Protein AF-A0A2X0MSE1-F1 (afdb_monomer)

Seque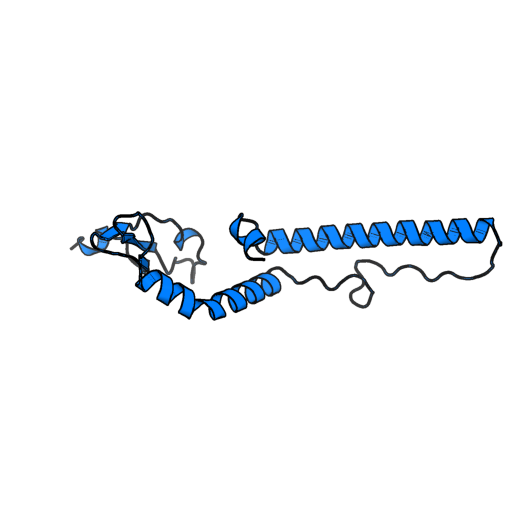nce (149 aa):
MRGIFQFGLGSKQFANLLVTAHRAAHDRLEVDYRSAILAREADLPSTSLYPALGDWEDPTGNCGHIPNSQALQEFYDSVMRKQETLLNHAESLKPCSIMTIDHSYKVPKQIAKVEGVPPFIALLMVGNEYGEVRAHVLTSTKGHSAFET

Foldseek 3Di:
DCVCVVVPCALQNVLVVVLVVLVVVLVVVQVVVVVVVVVVCVVPVDPDDDDDQDDLPDPPHPNDDGDHSVSSVVVVVVVVVVCVVVVLVVLVPDDAPDKDKDFPDPVQVPDDADVNHRQFDTWIFIAGPVRHTNDIDGHNDGPCVVPDD

Radius of gyration: 26.57 Å; Cα contacts (8 Å, |Δi|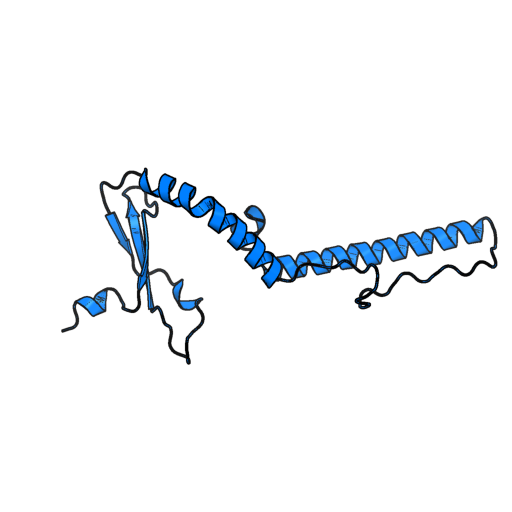>4): 138; chains: 1; bounding box: 60×36×77 Å

Solvent-accessible surface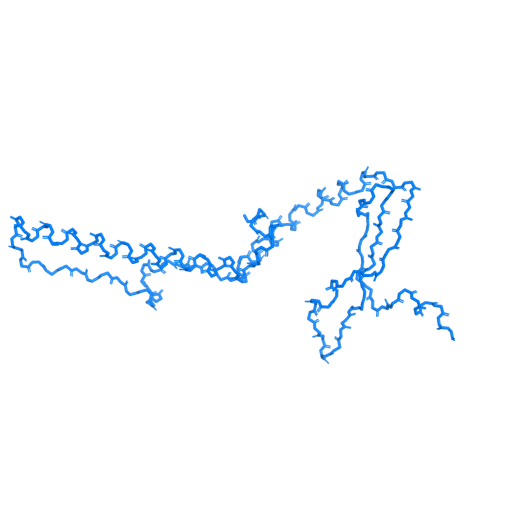 area (backbone atoms only — not comparable to full-atom values): 8944 Å² total; per-residue (Å²): 105,66,70,53,48,73,74,70,47,46,44,57,59,49,29,52,49,51,54,51,53,52,48,54,50,49,57,48,50,52,51,53,52,52,51,52,51,53,58,46,42,73,77,48,82,64,95,70,86,75,79,78,81,70,53,72,87,39,90,88,44,89,49,62,96,70,68,50,34,65,58,50,41,53,53,50,49,56,56,50,60,74,41,43,68,60,51,54,49,58,48,66,71,51,80,65,92,40,79,46,78,45,56,80,48,68,63,37,78,76,50,80,52,58,94,83,41,65,74,36,67,16,30,40,36,32,22,23,79,83,71,45,75,70,47,74,46,80,26,71,58,58,87,67,62,80,72,68,126

Structure (mmCIF, N/CA/C/O backbone):
data_AF-A0A2X0MSE1-F1
#
_entry.id   AF-A0A2X0MSE1-F1
#
loop_
_atom_site.group_PDB
_atom_site.id
_atom_site.type_symbol
_atom_site.label_atom_id
_atom_site.label_alt_id
_atom_site.label_comp_id
_atom_site.label_asym_id
_atom_site.label_entity_id
_atom_site.label_seq_id
_atom_site.pdbx_PDB_ins_code
_atom_site.Cartn_x
_atom_site.Cartn_y
_atom_site.Cartn_z
_atom_site.occupancy
_atom_site.B_iso_or_equiv
_atom_site.auth_seq_id
_atom_site.auth_comp_id
_atom_site.auth_asym_id
_atom_site.auth_atom_id
_atom_site.pdbx_PDB_model_num
ATOM 1 N N . MET A 1 1 ? -3.188 7.436 -2.521 1.00 57.50 1 MET A N 1
ATOM 2 C CA . MET A 1 1 ? -3.273 6.110 -1.865 1.00 57.50 1 MET A CA 1
ATOM 3 C C . MET A 1 1 ? -4.612 5.841 -1.197 1.00 57.50 1 MET A C 1
ATOM 5 O O . MET A 1 1 ? -5.145 4.776 -1.461 1.00 57.50 1 MET A O 1
ATOM 9 N N . ARG A 1 2 ? -5.200 6.769 -0.417 1.00 56.88 2 ARG A N 1
ATOM 10 C CA . ARG A 1 2 ? -6.515 6.538 0.217 1.00 56.88 2 ARG A CA 1
ATOM 11 C C . ARG A 1 2 ? -7.592 6.065 -0.762 1.00 56.88 2 ARG A C 1
ATOM 13 O O . ARG A 1 2 ? -8.170 5.032 -0.499 1.00 56.88 2 ARG A O 1
ATOM 20 N N . GLY A 1 3 ? -7.785 6.719 -1.912 1.00 62.84 3 GLY A N 1
ATOM 21 C CA . GLY A 1 3 ? -8.743 6.235 -2.922 1.00 62.84 3 GLY A CA 1
ATOM 22 C C . GLY A 1 3 ? -8.464 4.795 -3.378 1.00 62.84 3 GLY A C 1
ATOM 23 O O . GLY A 1 3 ? -9.363 3.973 -3.402 1.00 62.84 3 GLY A O 1
ATOM 24 N N . ILE A 1 4 ? -7.200 4.456 -3.635 1.00 64.19 4 ILE A N 1
ATOM 25 C CA . ILE A 1 4 ? -6.782 3.131 -4.122 1.00 64.19 4 ILE A CA 1
ATOM 26 C C . ILE A 1 4 ? -7.044 2.037 -3.070 1.00 64.19 4 ILE A C 1
ATOM 28 O O . ILE A 1 4 ? -7.663 1.024 -3.383 1.00 64.19 4 ILE A O 1
ATOM 32 N N . PHE A 1 5 ? -6.652 2.272 -1.814 1.00 67.69 5 PHE A N 1
ATOM 33 C CA . PHE A 1 5 ? -6.889 1.328 -0.716 1.00 67.69 5 PHE A CA 1
ATOM 34 C C . PHE A 1 5 ? -8.358 1.260 -0.290 1.00 67.69 5 PHE A C 1
ATOM 36 O O . PHE A 1 5 ? -8.853 0.191 0.056 1.00 67.69 5 PHE A O 1
ATOM 43 N N . GLN A 1 6 ? -9.078 2.380 -0.364 1.00 63.72 6 GLN A N 1
ATOM 44 C CA . GLN A 1 6 ? -10.490 2.477 0.001 1.00 63.72 6 GLN A CA 1
ATOM 45 C C . GLN A 1 6 ? -11.400 1.712 -0.973 1.00 63.72 6 GLN A C 1
ATOM 47 O O . GLN A 1 6 ? -12.436 1.209 -0.551 1.00 63.72 6 GLN A O 1
ATOM 52 N N . PHE A 1 7 ? -11.002 1.552 -2.241 1.00 67.81 7 PHE A N 1
ATOM 53 C CA . PHE A 1 7 ? -11.704 0.697 -3.211 1.00 67.81 7 PHE A CA 1
ATOM 54 C C . PHE A 1 7 ? -11.292 -0.786 -3.141 1.00 67.81 7 PHE A C 1
ATOM 56 O O . PHE A 1 7 ? -11.622 -1.563 -4.033 1.00 67.81 7 PHE A O 1
ATOM 63 N N . GLY A 1 8 ? -10.581 -1.200 -2.087 1.00 68.44 8 GLY A N 1
ATOM 64 C CA . GLY A 1 8 ? -10.242 -2.604 -1.842 1.00 68.44 8 GLY A CA 1
ATOM 65 C C . GLY A 1 8 ? -8.999 -3.108 -2.578 1.00 68.44 8 GLY A C 1
ATOM 66 O O . GLY A 1 8 ? -8.703 -4.303 -2.521 1.00 68.44 8 GLY A O 1
ATOM 67 N N . LEU A 1 9 ? -8.235 -2.233 -3.242 1.00 80.00 9 LEU A N 1
ATOM 68 C CA . LEU A 1 9 ? -6.955 -2.619 -3.831 1.00 80.00 9 LEU A CA 1
ATOM 69 C C . LEU A 1 9 ? -5.884 -2.657 -2.730 1.00 80.00 9 LEU A C 1
ATOM 71 O O . LEU A 1 9 ? -5.408 -1.612 -2.307 1.00 80.00 9 LEU A O 1
ATOM 75 N N . GLY A 1 10 ? -5.506 -3.846 -2.254 1.00 83.56 10 GLY A N 1
ATOM 76 C CA . GLY A 1 10 ? -4.487 -4.002 -1.205 1.00 83.56 10 GLY A CA 1
ATOM 77 C C . GLY A 1 10 ? -3.073 -3.561 -1.623 1.00 83.56 10 GLY A C 1
ATOM 78 O O . GLY A 1 10 ? -2.771 -3.388 -2.807 1.00 83.56 10 GLY A O 1
ATOM 79 N N . SER A 1 11 ? -2.175 -3.379 -0.644 1.00 87.06 11 SER A N 1
ATOM 80 C CA . SER A 1 11 ? -0.808 -2.848 -0.859 1.00 87.06 11 SER A CA 1
ATOM 81 C C . SER A 1 11 ? 0.020 -3.709 -1.802 1.00 87.06 11 SER A C 1
ATOM 83 O O . SER A 1 11 ? 0.772 -3.188 -2.623 1.00 87.06 11 SER A O 1
ATOM 85 N N . LYS A 1 12 ? -0.175 -5.027 -1.748 1.00 88.06 12 LYS A N 1
ATOM 86 C CA . LYS A 1 12 ? 0.449 -5.984 -2.662 1.00 88.06 12 LYS A CA 1
ATOM 87 C C . LYS A 1 12 ? -0.052 -5.828 -4.095 1.00 88.06 12 LYS A C 1
ATOM 89 O O . LYS A 1 12 ? 0.754 -5.778 -5.018 1.00 88.06 12 LYS A O 1
ATOM 94 N N . GLN A 1 13 ? -1.366 -5.732 -4.285 1.00 88.00 13 GLN A N 1
ATOM 95 C CA . GLN A 1 13 ? -1.965 -5.527 -5.602 1.00 88.00 13 GLN A CA 1
ATOM 96 C C . GLN A 1 13 ? -1.496 -4.201 -6.208 1.00 88.00 13 GLN A C 1
ATOM 98 O O . GLN A 1 13 ? -1.152 -4.153 -7.386 1.00 88.00 13 GLN A O 1
ATOM 103 N N . PHE A 1 14 ? -1.417 -3.147 -5.392 1.00 87.69 14 PHE A N 1
ATOM 104 C CA . PHE A 1 14 ? -0.925 -1.852 -5.840 1.00 87.69 14 PHE A CA 1
ATOM 105 C C . PHE A 1 14 ? 0.566 -1.882 -6.207 1.00 87.69 14 PHE A C 1
ATOM 107 O O . PHE A 1 14 ? 0.932 -1.386 -7.269 1.00 87.69 14 PHE A O 1
ATOM 114 N N . ALA A 1 15 ? 1.414 -2.524 -5.395 1.00 89.31 15 ALA A N 1
ATOM 115 C CA . ALA A 1 15 ? 2.833 -2.704 -5.713 1.00 89.31 15 ALA A CA 1
ATOM 116 C C . ALA A 1 15 ? 3.025 -3.431 -7.053 1.00 89.31 15 ALA A C 1
ATOM 118 O O . ALA A 1 15 ? 3.785 -2.979 -7.904 1.00 89.31 15 ALA A O 1
ATOM 119 N N . ASN A 1 16 ? 2.281 -4.517 -7.278 1.00 89.44 16 ASN A N 1
ATOM 120 C CA . ASN A 1 16 ? 2.338 -5.268 -8.532 1.00 89.44 16 ASN A CA 1
ATOM 121 C C . ASN A 1 16 ? 1.904 -4.423 -9.736 1.00 89.44 16 ASN A C 1
ATOM 123 O O . ASN A 1 16 ? 2.489 -4.536 -10.813 1.00 89.44 16 ASN A O 1
ATOM 127 N N . LEU A 1 17 ? 0.893 -3.566 -9.561 1.00 89.69 17 LEU A N 1
ATOM 128 C CA . LEU A 1 17 ? 0.444 -2.649 -10.606 1.00 89.69 17 LEU A CA 1
ATOM 129 C C . LEU A 1 17 ? 1.543 -1.644 -10.961 1.00 89.69 17 LEU A C 1
ATOM 131 O O . LEU A 1 17 ? 1.795 -1.428 -12.143 1.00 89.69 17 LEU A O 1
ATOM 135 N N . LEU A 1 18 ? 2.237 -1.090 -9.962 1.00 88.75 18 LEU A N 1
ATOM 136 C CA . LEU A 1 18 ? 3.381 -0.204 -10.190 1.00 88.75 18 LEU A CA 1
ATOM 137 C C . LEU A 1 18 ? 4.501 -0.926 -10.947 1.00 88.75 18 LEU A C 1
ATOM 139 O O . LEU A 1 18 ? 4.963 -0.411 -11.959 1.00 88.75 18 LEU A O 1
ATOM 143 N N . VAL A 1 19 ? 4.879 -2.137 -10.523 1.00 88.69 19 VAL A N 1
ATOM 144 C CA . VAL A 1 19 ? 5.876 -2.966 -11.231 1.00 88.69 19 VAL A CA 1
ATOM 145 C C . VAL A 1 19 ? 5.488 -3.182 -12.688 1.00 88.69 19 VAL A C 1
ATOM 147 O O . VAL A 1 19 ? 6.303 -2.979 -13.583 1.00 88.69 19 VAL A O 1
ATOM 150 N N . THR A 1 20 ? 4.229 -3.529 -12.936 1.00 89.75 20 THR A N 1
ATOM 151 C CA . THR A 1 20 ? 3.731 -3.768 -14.294 1.00 89.75 20 THR A CA 1
ATOM 152 C C . THR A 1 20 ? 3.773 -2.495 -15.142 1.00 89.75 20 THR A C 1
ATOM 154 O O . THR A 1 20 ? 4.216 -2.532 -16.286 1.00 89.75 20 THR A O 1
ATOM 157 N N . ALA A 1 21 ? 3.355 -1.357 -14.581 1.00 89.31 21 ALA A N 1
ATOM 158 C CA . ALA A 1 21 ? 3.354 -0.076 -15.282 1.00 89.31 21 ALA A CA 1
ATOM 159 C C . ALA A 1 21 ? 4.773 0.406 -15.617 1.00 89.31 21 ALA A C 1
ATOM 161 O O . ALA A 1 21 ? 5.014 0.887 -16.722 1.00 89.31 21 ALA A O 1
ATOM 162 N N . HIS A 1 22 ? 5.717 0.253 -14.689 1.00 87.81 22 HIS A N 1
ATOM 163 C CA . HIS A 1 22 ? 7.106 0.636 -14.922 1.00 87.81 22 HIS A CA 1
ATOM 164 C C . HIS A 1 22 ? 7.814 -0.286 -15.917 1.00 87.81 22 HIS A C 1
ATOM 166 O O . HIS A 1 22 ? 8.566 0.222 -16.744 1.00 87.81 22 HIS A O 1
ATOM 172 N N . ARG A 1 23 ? 7.538 -1.599 -15.897 1.00 87.56 23 ARG A N 1
ATOM 173 C CA . ARG A 1 23 ? 8.024 -2.517 -16.940 1.00 87.56 23 ARG A CA 1
ATOM 174 C C . ARG A 1 23 ? 7.526 -2.097 -18.319 1.00 87.56 23 ARG A C 1
ATOM 176 O O . ARG A 1 23 ? 8.329 -1.889 -19.212 1.00 87.56 23 ARG A O 1
ATOM 183 N N . ALA A 1 24 ? 6.226 -1.836 -18.456 1.00 90.00 24 ALA A N 1
ATOM 184 C CA . ALA A 1 24 ? 5.662 -1.373 -19.724 1.00 90.00 24 ALA A CA 1
ATOM 185 C C . ALA A 1 24 ? 6.262 -0.032 -20.199 1.00 90.00 24 ALA A C 1
ATOM 187 O O . ALA A 1 24 ? 6.399 0.201 -21.399 1.00 90.00 24 ALA A O 1
ATOM 188 N N . ALA A 1 25 ? 6.612 0.863 -19.270 1.00 88.62 25 ALA A N 1
ATOM 189 C CA . ALA A 1 25 ? 7.289 2.114 -19.598 1.00 88.62 25 ALA A CA 1
ATOM 190 C C . ALA A 1 25 ? 8.742 1.891 -20.052 1.00 88.62 25 ALA A C 1
ATOM 192 O O . ALA A 1 25 ? 9.182 2.551 -20.991 1.00 88.62 25 ALA A O 1
ATOM 193 N N . HIS A 1 26 ? 9.467 0.963 -19.417 1.00 87.56 26 HIS A N 1
ATOM 194 C CA . HIS A 1 26 ? 10.817 0.563 -19.826 1.00 87.56 26 HIS A CA 1
ATOM 195 C C . HIS A 1 26 ? 10.805 -0.073 -21.222 1.00 87.56 26 HIS A C 1
ATOM 197 O O . HIS A 1 26 ? 11.514 0.419 -22.099 1.00 87.56 26 HIS A O 1
ATOM 203 N N . ASP A 1 27 ? 9.901 -1.024 -21.475 1.00 89.12 27 ASP A N 1
ATOM 204 C CA . ASP A 1 27 ? 9.734 -1.653 -22.794 1.00 89.12 27 ASP A CA 1
ATOM 205 C C . ASP A 1 27 ? 9.465 -0.600 -23.883 1.00 89.12 27 ASP A C 1
ATOM 207 O O . ASP A 1 27 ? 9.992 -0.658 -24.996 1.00 89.12 27 ASP A O 1
ATOM 211 N N . ARG A 1 28 ? 8.648 0.412 -23.566 1.00 91.25 28 ARG A N 1
ATOM 212 C CA . ARG A 1 28 ? 8.339 1.494 -24.506 1.00 91.25 28 ARG A CA 1
ATOM 213 C C . ARG A 1 28 ? 9.542 2.388 -24.785 1.00 91.25 28 ARG A C 1
ATOM 215 O O . ARG A 1 28 ? 9.773 2.734 -25.940 1.00 91.25 28 ARG A O 1
ATOM 222 N N . LEU A 1 29 ? 10.322 2.719 -23.757 1.00 89.31 29 LEU A N 1
ATOM 223 C CA . LEU A 1 29 ? 11.575 3.457 -23.917 1.00 89.31 29 LEU A CA 1
ATOM 224 C C . LEU A 1 29 ? 12.583 2.683 -24.771 1.00 89.31 29 LEU A C 1
ATOM 226 O O . LEU A 1 29 ? 13.285 3.294 -25.571 1.00 89.31 29 LEU A O 1
ATOM 230 N N . GLU A 1 30 ? 12.643 1.357 -24.642 1.00 89.25 30 GLU A N 1
ATOM 231 C CA . GLU A 1 30 ? 13.501 0.509 -25.473 1.00 89.25 30 GLU A CA 1
ATOM 232 C C . GLU A 1 30 ? 13.092 0.554 -26.950 1.00 89.25 30 GLU A C 1
ATOM 234 O O . GLU A 1 30 ? 13.949 0.694 -27.830 1.00 89.25 30 GLU A O 1
ATOM 239 N N . VAL A 1 31 ? 11.787 0.491 -27.232 1.00 92.50 31 VAL A N 1
ATOM 240 C CA . VAL A 1 31 ? 11.253 0.640 -28.593 1.00 92.50 31 VAL A CA 1
ATOM 241 C C . VAL A 1 31 ? 11.586 2.020 -29.159 1.00 92.50 31 VAL A C 1
ATOM 243 O O . VAL A 1 31 ? 12.126 2.108 -30.264 1.00 92.50 31 VAL A O 1
ATOM 246 N N . ASP A 1 32 ? 11.323 3.083 -28.398 1.00 92.31 32 ASP A N 1
ATOM 247 C CA . ASP A 1 32 ? 11.601 4.458 -28.818 1.00 92.31 32 ASP A CA 1
ATOM 248 C C . ASP A 1 32 ? 13.106 4.649 -29.084 1.00 92.31 32 ASP A C 1
ATOM 250 O O . ASP A 1 32 ? 13.494 5.178 -30.128 1.00 92.31 32 ASP A O 1
ATOM 254 N N . TYR A 1 33 ? 13.966 4.124 -28.208 1.00 90.44 33 TYR A N 1
ATOM 255 C CA . TYR A 1 33 ? 15.422 4.170 -28.348 1.00 90.44 33 TYR A CA 1
ATOM 256 C C . TYR A 1 33 ? 15.914 3.477 -29.625 1.00 90.44 33 TYR A C 1
ATOM 258 O O . TYR A 1 33 ? 16.657 4.066 -30.413 1.00 90.44 33 TYR A O 1
ATOM 266 N N . ARG A 1 34 ? 15.463 2.242 -29.874 1.00 89.19 34 ARG A N 1
ATOM 267 C CA . ARG A 1 34 ? 15.826 1.488 -31.085 1.00 89.19 34 ARG A CA 1
ATOM 268 C C . ARG A 1 34 ? 15.314 2.164 -32.351 1.00 89.19 34 ARG A C 1
ATOM 270 O O . ARG A 1 34 ? 16.034 2.216 -33.345 1.00 89.19 34 ARG A O 1
ATOM 277 N N . SER A 1 35 ? 14.101 2.712 -32.311 1.00 91.56 35 SER A N 1
ATOM 278 C CA . SER A 1 35 ? 13.532 3.445 -33.443 1.00 91.56 35 SER A CA 1
ATOM 279 C C . SER A 1 35 ? 14.353 4.693 -33.786 1.00 91.56 35 SER A C 1
ATOM 281 O O . SER A 1 35 ? 14.605 4.955 -34.960 1.00 91.56 35 SER A O 1
ATOM 283 N N . ALA A 1 36 ? 14.854 5.407 -32.773 1.00 88.81 36 ALA A N 1
ATOM 284 C CA . ALA A 1 36 ? 15.705 6.576 -32.956 1.00 88.81 36 ALA A CA 1
ATOM 285 C C . ALA A 1 36 ? 17.078 6.214 -33.545 1.00 88.81 36 ALA A C 1
ATOM 287 O O . ALA A 1 36 ? 17.584 6.942 -34.400 1.00 88.81 36 ALA A O 1
ATOM 288 N N . ILE A 1 37 ? 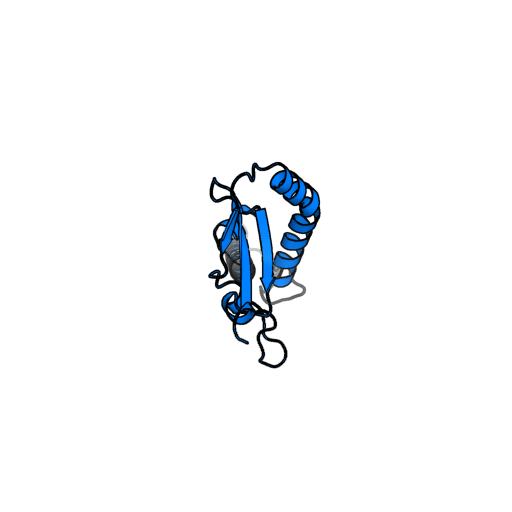17.667 5.083 -33.132 1.00 87.50 37 ILE A N 1
ATOM 289 C CA . ILE A 1 37 ? 18.906 4.563 -33.734 1.00 87.50 37 ILE A CA 1
ATOM 290 C C . ILE A 1 37 ? 18.690 4.257 -35.216 1.00 87.50 37 ILE A C 1
ATOM 292 O O . ILE A 1 37 ? 19.446 4.750 -36.050 1.00 87.50 37 ILE A O 1
ATOM 296 N N . LEU A 1 38 ? 17.636 3.503 -35.547 1.00 87.69 38 LEU A N 1
ATOM 297 C CA . LEU A 1 38 ? 17.328 3.124 -36.928 1.00 87.69 38 LEU A CA 1
ATOM 298 C C . LEU A 1 38 ? 17.079 4.346 -37.820 1.00 87.69 38 LEU A C 1
ATOM 300 O O . LEU A 1 38 ? 17.604 4.412 -38.929 1.00 87.69 38 LEU A O 1
ATOM 304 N N . ALA A 1 39 ? 16.316 5.329 -37.332 1.00 87.19 39 ALA A N 1
ATOM 305 C CA . ALA A 1 39 ? 16.071 6.572 -38.060 1.00 87.19 39 ALA A CA 1
ATOM 306 C C . ALA A 1 39 ? 17.377 7.339 -38.330 1.00 87.19 39 ALA A C 1
ATOM 308 O O . ALA A 1 39 ? 17.587 7.847 -39.426 1.00 87.19 39 ALA A O 1
ATOM 309 N N . ARG A 1 40 ? 18.288 7.376 -37.351 1.00 82.31 40 ARG A N 1
ATOM 310 C CA . ARG A 1 40 ? 19.579 8.054 -37.491 1.00 82.31 40 ARG A CA 1
ATOM 311 C C . ARG A 1 40 ? 20.534 7.330 -38.440 1.00 82.31 40 ARG A C 1
ATOM 313 O O . ARG A 1 40 ? 21.227 7.995 -39.203 1.00 82.31 40 ARG A O 1
ATOM 320 N N . GLU A 1 41 ? 20.588 6.001 -38.393 1.00 82.12 41 GLU A N 1
ATOM 321 C CA . GLU A 1 41 ? 21.420 5.203 -39.304 1.00 82.12 41 GLU A CA 1
ATOM 322 C C . GLU A 1 41 ? 20.943 5.281 -40.758 1.00 82.12 41 GLU A C 1
ATOM 324 O O . GLU A 1 41 ? 21.770 5.210 -41.666 1.00 82.12 41 GLU A O 1
ATOM 329 N N . ALA A 1 42 ? 19.638 5.473 -40.981 1.00 78.06 42 ALA A N 1
ATOM 330 C CA . ALA A 1 42 ? 19.081 5.706 -42.311 1.00 78.06 42 ALA A CA 1
ATOM 331 C C . ALA A 1 42 ? 19.566 7.031 -42.931 1.00 78.06 42 ALA A C 1
ATOM 333 O O . ALA A 1 42 ? 19.826 7.075 -44.134 1.00 78.06 42 ALA A O 1
ATOM 334 N N . ASP A 1 43 ? 19.725 8.083 -42.119 1.00 75.25 43 ASP A N 1
ATOM 335 C CA . ASP A 1 43 ? 20.162 9.410 -42.576 1.00 75.25 43 ASP A CA 1
ATOM 336 C C . ASP A 1 43 ? 21.695 9.553 -42.647 1.00 75.25 43 ASP A C 1
ATOM 338 O O . ASP A 1 43 ? 22.224 10.183 -43.564 1.00 75.25 43 ASP A O 1
ATOM 342 N N . LEU A 1 44 ? 22.432 8.979 -41.688 1.00 69.56 44 LEU A N 1
ATOM 343 C CA . LEU A 1 44 ? 23.895 8.933 -41.687 1.00 69.56 44 LEU A CA 1
ATOM 344 C C . LEU A 1 44 ? 24.380 7.573 -41.160 1.00 69.56 44 LEU A C 1
ATOM 346 O O . LEU A 1 44 ? 24.339 7.357 -39.942 1.00 69.56 44 LEU A O 1
ATOM 350 N N . PRO A 1 45 ? 24.917 6.683 -42.018 1.00 67.06 45 PRO A N 1
ATOM 351 C CA . PRO A 1 45 ? 25.509 5.436 -41.554 1.00 67.06 45 PRO A CA 1
ATOM 352 C C . PRO A 1 45 ? 26.696 5.769 -40.648 1.00 67.06 45 PRO A C 1
ATOM 354 O O . PRO A 1 45 ? 27.718 6.304 -41.078 1.00 67.06 45 PRO A O 1
ATOM 357 N N . SER A 1 46 ? 26.520 5.513 -39.356 1.00 62.59 46 SER A N 1
ATOM 358 C CA . SER A 1 46 ? 27.458 5.896 -38.309 1.00 62.59 46 SER A CA 1
ATOM 359 C C . SER A 1 46 ? 28.142 4.646 -37.767 1.00 62.59 46 SER A C 1
ATOM 361 O O . SER A 1 46 ? 27.474 3.690 -37.396 1.00 62.59 46 SER A O 1
ATOM 363 N N . THR A 1 47 ? 29.464 4.683 -37.615 1.00 64.19 47 THR A N 1
ATOM 364 C CA . THR A 1 47 ? 30.265 3.640 -36.944 1.00 64.19 47 THR A CA 1
ATOM 365 C C . THR A 1 47 ? 30.150 3.680 -35.411 1.00 64.19 47 THR A C 1
ATOM 367 O O . THR A 1 47 ? 30.921 3.026 -34.710 1.00 64.19 47 THR A O 1
ATOM 370 N N . SER A 1 48 ? 29.250 4.506 -34.871 1.00 65.00 48 SER A N 1
ATOM 371 C CA . SER A 1 48 ? 29.135 4.776 -33.437 1.00 65.00 48 SER A CA 1
ATOM 372 C C . SER A 1 48 ? 28.508 3.590 -32.705 1.00 65.00 48 SER A C 1
ATOM 374 O O . SER A 1 48 ? 27.404 3.167 -33.032 1.00 65.00 48 SER A O 1
ATOM 376 N N . LEU A 1 49 ? 29.184 3.101 -31.665 1.00 74.56 49 LEU A N 1
ATOM 377 C CA . 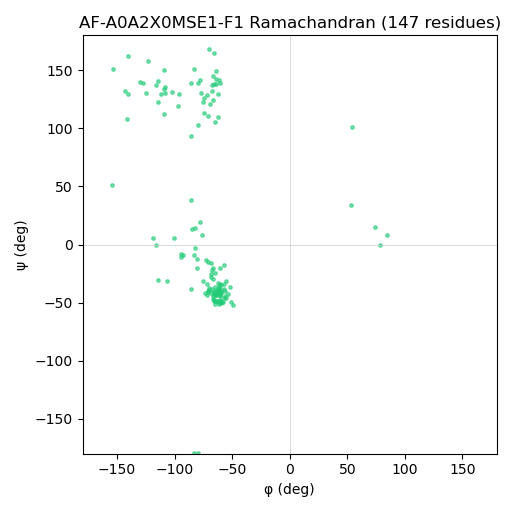LEU A 1 49 ? 28.615 2.149 -30.714 1.00 74.56 49 LEU A CA 1
ATOM 378 C C . LEU A 1 49 ? 27.579 2.866 -29.842 1.00 74.56 49 LEU A C 1
ATOM 380 O O . LEU A 1 49 ? 27.922 3.719 -29.022 1.00 74.56 49 LEU A O 1
ATOM 384 N N . TYR A 1 50 ? 26.310 2.523 -30.031 1.00 80.00 50 TYR A N 1
ATOM 385 C CA . TYR A 1 50 ? 25.230 2.957 -29.154 1.00 80.00 50 TYR A CA 1
ATOM 386 C C . TYR A 1 50 ? 25.244 2.122 -27.862 1.00 80.00 50 TYR A C 1
ATOM 388 O O . TYR A 1 50 ? 25.326 0.894 -27.944 1.00 80.00 50 TYR A O 1
ATOM 396 N N . PRO A 1 51 ? 25.198 2.743 -26.669 1.00 82.81 51 PRO A N 1
ATOM 397 C CA . PRO A 1 51 ? 25.157 1.996 -25.417 1.00 82.81 51 PRO A CA 1
ATOM 398 C C . PRO A 1 51 ? 23.848 1.208 -25.305 1.00 82.81 51 PRO A C 1
ATOM 400 O O . PRO A 1 51 ? 22.778 1.726 -25.611 1.00 82.81 51 PRO A O 1
ATOM 403 N N . ALA A 1 52 ? 23.920 -0.038 -24.840 1.00 79.50 52 ALA A N 1
ATOM 404 C CA . ALA A 1 52 ? 22.716 -0.813 -24.567 1.00 79.50 52 ALA A CA 1
ATOM 405 C C . ALA A 1 52 ? 21.874 -0.126 -23.478 1.00 79.50 52 ALA A C 1
ATOM 407 O O . ALA A 1 52 ? 22.415 0.421 -22.511 1.00 79.50 52 ALA A O 1
ATOM 408 N N . LEU A 1 53 ? 20.549 -0.163 -23.634 1.00 78.25 53 LEU A N 1
ATOM 409 C CA . LEU A 1 53 ? 19.644 0.195 -22.548 1.00 78.25 53 LEU A CA 1
ATOM 410 C C . LEU A 1 53 ? 19.837 -0.823 -21.410 1.00 78.25 53 LEU A C 1
ATOM 412 O O . LEU A 1 53 ? 19.992 -2.010 -21.681 1.00 78.25 53 LEU A O 1
ATOM 416 N N . GLY A 1 54 ? 19.870 -0.362 -20.157 1.00 77.69 54 GLY A N 1
ATOM 417 C CA . GLY A 1 54 ? 20.080 -1.242 -19.002 1.00 77.69 54 GLY A CA 1
ATOM 418 C C . GLY A 1 54 ? 18.943 -2.252 -18.813 1.00 77.69 54 GLY A C 1
ATOM 419 O O . GLY A 1 54 ? 17.774 -1.909 -19.015 1.00 77.69 54 GLY A O 1
ATOM 420 N N . ASP A 1 55 ? 19.294 -3.472 -18.401 1.00 80.06 55 ASP A N 1
ATOM 421 C CA . ASP A 1 55 ? 18.351 -4.572 -18.167 1.00 80.06 55 ASP A CA 1
ATOM 422 C C . ASP A 1 55 ? 17.441 -4.293 -16.972 1.00 80.06 55 ASP A C 1
ATOM 424 O O . ASP A 1 55 ? 17.922 -3.899 -15.913 1.00 80.06 55 ASP A O 1
ATOM 428 N N . TRP A 1 56 ? 16.141 -4.588 -17.097 1.00 77.56 56 TRP A N 1
ATOM 429 C CA . TRP A 1 56 ? 15.156 -4.396 -16.020 1.00 77.56 56 TRP A CA 1
ATOM 430 C C . TRP A 1 56 ? 15.566 -5.044 -14.684 1.00 77.56 56 TRP A C 1
ATOM 432 O O . TRP A 1 56 ? 15.291 -4.507 -13.614 1.00 77.56 56 TRP A O 1
ATOM 442 N N . GLU A 1 57 ? 16.216 -6.206 -14.748 1.00 79.50 57 GLU A N 1
ATOM 443 C CA . GLU A 1 57 ? 16.629 -6.976 -13.570 1.00 79.50 57 GLU A CA 1
ATOM 444 C C . GLU A 1 57 ? 17.955 -6.482 -12.956 1.00 79.50 57 GLU A C 1
ATOM 446 O O . GLU A 1 57 ? 18.365 -7.000 -11.918 1.00 79.50 57 GLU A O 1
ATOM 451 N N . ASP A 1 58 ? 18.626 -5.487 -13.557 1.00 80.12 58 ASP A N 1
ATOM 452 C CA . ASP A 1 58 ? 19.834 -4.874 -12.997 1.00 80.12 58 ASP A CA 1
ATOM 453 C C . ASP A 1 58 ? 19.479 -3.955 -11.808 1.00 80.12 58 ASP A C 1
ATOM 455 O O . ASP A 1 58 ? 18.883 -2.888 -12.005 1.00 80.12 58 ASP A O 1
ATOM 459 N N . PRO A 1 59 ? 19.891 -4.298 -10.570 1.00 70.38 59 PRO A N 1
ATOM 460 C CA . PRO A 1 59 ? 19.608 -3.490 -9.383 1.00 70.38 59 PRO A CA 1
ATOM 461 C C . PRO A 1 59 ? 20.338 -2.141 -9.375 1.00 70.38 59 PRO A C 1
ATOM 463 O O . PRO A 1 59 ? 19.950 -1.233 -8.642 1.00 70.38 59 PRO A O 1
ATOM 466 N N . THR A 1 60 ? 21.428 -2.023 -10.137 1.00 72.94 60 THR A N 1
ATOM 467 C CA . THR A 1 60 ? 22.251 -0.807 -10.238 1.00 72.94 60 THR A CA 1
ATOM 468 C C . THR A 1 60 ? 21.853 0.081 -11.414 1.00 72.94 60 THR A C 1
ATOM 470 O O . THR A 1 60 ? 22.291 1.230 -11.504 1.00 72.94 60 THR A O 1
ATOM 473 N N . GLY A 1 61 ? 20.999 -0.446 -12.293 1.00 65.50 61 GLY A N 1
ATOM 474 C CA . GLY A 1 61 ? 20.523 0.213 -13.493 1.00 65.50 61 GLY A CA 1
ATOM 475 C C . GLY A 1 61 ? 19.399 1.217 -13.242 1.00 65.50 61 GLY A C 1
ATOM 476 O O . GLY A 1 61 ? 18.905 1.431 -12.134 1.00 65.50 61 GLY A O 1
ATOM 477 N N . ASN A 1 62 ? 18.942 1.829 -14.332 1.00 57.12 62 ASN A N 1
ATOM 478 C CA . ASN A 1 62 ? 17.895 2.855 -14.337 1.00 57.12 62 ASN A CA 1
ATOM 479 C C . ASN A 1 62 ? 16.471 2.271 -14.187 1.00 57.12 62 ASN A C 1
ATOM 481 O O . ASN A 1 62 ? 15.476 2.909 -14.534 1.00 57.12 62 ASN A O 1
ATOM 485 N N . CYS A 1 63 ? 16.362 1.040 -13.688 1.00 59.00 63 CYS A N 1
ATOM 486 C CA . CYS A 1 63 ? 15.178 0.186 -13.773 1.00 59.00 63 CYS A CA 1
ATOM 487 C C . CYS A 1 63 ? 14.174 0.440 -12.653 1.00 59.00 63 CYS A C 1
ATOM 489 O O . CYS A 1 63 ? 13.550 -0.485 -12.154 1.00 59.00 63 CYS A O 1
ATOM 491 N N . GLY A 1 64 ? 14.020 1.718 -12.288 1.00 61.25 64 GLY A N 1
ATOM 492 C CA . GLY A 1 64 ? 12.973 2.229 -11.412 1.00 61.25 64 GLY A CA 1
ATOM 493 C C . GLY A 1 64 ? 12.911 1.505 -10.070 1.00 61.25 64 GLY A C 1
ATOM 494 O O . GLY A 1 64 ? 12.313 0.447 -9.941 1.00 61.25 64 GLY A O 1
ATOM 495 N N . HIS A 1 65 ? 13.453 2.103 -9.016 1.00 72.19 65 HIS A N 1
ATOM 496 C CA . HIS A 1 65 ? 13.229 1.576 -7.673 1.00 72.19 65 HIS A CA 1
ATOM 497 C C . HIS A 1 65 ? 11.738 1.697 -7.322 1.00 72.19 65 HIS A C 1
ATOM 499 O O . HIS A 1 65 ? 11.244 2.795 -7.058 1.00 72.19 65 HIS A O 1
ATOM 505 N N . ILE A 1 66 ? 11.011 0.577 -7.335 1.00 79.06 66 ILE A N 1
ATOM 506 C CA . ILE A 1 66 ? 9.576 0.554 -7.031 1.00 79.06 66 ILE A CA 1
ATOM 507 C C . ILE A 1 66 ? 9.382 0.178 -5.566 1.00 79.06 66 ILE A C 1
ATOM 509 O O . ILE A 1 66 ? 9.925 -0.832 -5.110 1.00 79.06 66 ILE A O 1
ATOM 513 N N . PRO A 1 67 ? 8.594 0.958 -4.806 1.00 85.75 67 PRO A N 1
ATOM 514 C CA . PRO A 1 67 ? 8.313 0.633 -3.421 1.00 85.75 67 PRO A CA 1
ATOM 515 C C . PRO A 1 67 ? 7.580 -0.706 -3.333 1.00 85.75 67 PRO A C 1
ATOM 517 O O . PRO A 1 67 ? 6.567 -0.944 -3.995 1.00 85.75 67 PRO A O 1
ATOM 520 N N . ASN A 1 68 ? 8.092 -1.584 -2.476 1.00 88.12 68 ASN A N 1
ATOM 521 C CA . ASN A 1 68 ? 7.448 -2.858 -2.201 1.00 88.12 68 ASN A CA 1
ATOM 522 C C . ASN A 1 68 ? 6.145 -2.665 -1.396 1.00 88.12 68 ASN A C 1
ATOM 524 O O . ASN A 1 68 ? 5.854 -1.593 -0.859 1.00 88.12 68 ASN A O 1
ATOM 528 N N . SER A 1 69 ? 5.353 -3.735 -1.291 1.00 89.06 69 SER A N 1
ATOM 529 C CA . SER A 1 69 ? 4.055 -3.695 -0.600 1.00 89.06 69 SER A CA 1
ATOM 530 C C . SER A 1 69 ? 4.135 -3.228 0.859 1.00 89.06 69 SER A C 1
ATOM 532 O O . SER A 1 69 ? 3.232 -2.534 1.321 1.00 89.06 69 SER A O 1
ATOM 534 N N . GLN A 1 70 ? 5.223 -3.555 1.563 1.00 90.25 70 GLN A N 1
ATOM 535 C CA . GLN A 1 70 ? 5.424 -3.176 2.958 1.00 90.25 70 GLN A CA 1
ATOM 536 C C . GLN A 1 70 ? 5.715 -1.679 3.086 1.00 90.25 70 GLN A C 1
ATOM 538 O O . GLN A 1 70 ? 5.120 -1.012 3.925 1.00 90.25 70 GLN A O 1
ATOM 543 N N . ALA A 1 71 ? 6.559 -1.130 2.210 1.00 89.69 71 ALA A N 1
ATOM 544 C CA . ALA A 1 71 ? 6.842 0.300 2.164 1.00 89.69 71 ALA A CA 1
ATOM 545 C C . ALA A 1 71 ? 5.575 1.119 1.862 1.00 89.69 71 ALA A C 1
ATOM 547 O O . ALA A 1 71 ? 5.331 2.148 2.489 1.00 89.69 71 ALA A O 1
ATOM 548 N N . LEU A 1 72 ? 4.735 0.640 0.936 1.00 89.00 72 LEU A N 1
ATOM 549 C CA . LEU A 1 72 ? 3.456 1.280 0.608 1.00 89.00 72 LEU A CA 1
ATOM 550 C C . LEU A 1 72 ? 2.462 1.230 1.773 1.00 89.00 72 LEU A C 1
ATOM 552 O O . LEU A 1 72 ? 1.757 2.211 2.016 1.00 89.00 72 LEU A O 1
ATOM 556 N N . GLN A 1 73 ? 2.410 0.106 2.490 1.00 88.00 73 GLN A N 1
ATOM 557 C CA . GLN A 1 73 ? 1.579 -0.039 3.681 1.00 88.00 73 GLN A CA 1
ATOM 558 C C . GLN A 1 73 ? 2.044 0.897 4.799 1.00 88.00 73 GLN A C 1
ATOM 560 O O . GLN A 1 73 ? 1.238 1.674 5.297 1.00 88.00 73 GLN A O 1
ATOM 565 N N . GLU A 1 74 ? 3.334 0.894 5.141 1.00 90.69 74 GLU A N 1
ATOM 566 C CA . GLU A 1 74 ? 3.865 1.750 6.209 1.00 90.69 74 GLU A CA 1
ATOM 567 C C . GLU A 1 74 ? 3.664 3.232 5.882 1.00 90.69 74 GLU A C 1
ATOM 569 O O . GLU A 1 74 ? 3.282 4.021 6.747 1.00 90.69 74 GLU A O 1
ATOM 574 N N . PHE A 1 75 ? 3.848 3.623 4.615 1.00 89.69 75 PHE A N 1
ATOM 575 C CA . PHE A 1 75 ? 3.530 4.977 4.180 1.00 89.69 75 PHE A CA 1
ATOM 576 C C . PHE A 1 75 ? 2.057 5.311 4.439 1.00 89.69 75 PHE A C 1
ATOM 578 O O . PHE A 1 75 ? 1.764 6.355 5.026 1.00 89.69 75 PHE A O 1
ATOM 585 N N . TYR A 1 76 ? 1.131 4.440 4.029 1.00 87.00 76 TYR A N 1
ATOM 586 C CA . TYR A 1 76 ? -0.298 4.655 4.246 1.00 87.00 76 TYR A CA 1
ATOM 587 C C . TYR A 1 76 ? -0.641 4.756 5.735 1.00 87.00 76 TYR A C 1
ATOM 589 O O . TYR A 1 76 ? -1.288 5.721 6.150 1.00 87.00 76 TYR A O 1
ATOM 597 N N . ASP A 1 77 ? -0.145 3.819 6.537 1.00 88.44 77 ASP A N 1
ATOM 598 C CA . ASP A 1 77 ? -0.373 3.778 7.977 1.00 88.44 77 ASP A CA 1
ATOM 599 C C . ASP A 1 77 ? 0.193 5.030 8.652 1.00 88.44 77 ASP A C 1
ATOM 601 O O . ASP A 1 77 ? -0.471 5.627 9.496 1.00 88.44 77 ASP A O 1
ATOM 605 N N . SER A 1 78 ? 1.368 5.511 8.233 1.00 91.38 78 SER A N 1
ATOM 606 C CA . SER A 1 78 ? 1.952 6.752 8.757 1.00 91.38 78 SER A CA 1
ATOM 607 C C . SER A 1 78 ? 1.070 7.980 8.498 1.00 91.38 78 SER A C 1
ATOM 609 O O . SER A 1 78 ? 0.991 8.879 9.337 1.00 91.38 78 SER A O 1
ATOM 611 N N . VAL A 1 79 ? 0.383 8.026 7.351 1.00 89.06 79 VAL A N 1
ATOM 612 C CA . VAL A 1 79 ? -0.547 9.110 7.009 1.00 89.06 79 VAL A CA 1
ATOM 613 C C . VAL A 1 79 ? -1.830 8.992 7.830 1.00 89.06 79 VAL A C 1
ATOM 615 O O . VAL A 1 79 ? -2.312 10.006 8.331 1.00 89.06 79 VAL A O 1
ATOM 618 N N . MET A 1 80 ? -2.358 7.778 8.006 1.00 86.50 80 MET A N 1
ATOM 619 C CA . MET A 1 80 ? -3.556 7.538 8.818 1.00 86.50 80 MET A CA 1
ATOM 620 C C . MET A 1 80 ? -3.314 7.843 10.301 1.00 86.50 80 MET A C 1
ATOM 622 O O . MET A 1 80 ? -4.119 8.546 10.906 1.00 86.50 80 MET A O 1
ATOM 626 N N . ARG A 1 81 ? -2.172 7.427 10.868 1.00 89.88 81 ARG A N 1
ATOM 627 C CA . ARG A 1 81 ? -1.785 7.732 12.260 1.00 89.88 81 ARG A CA 1
ATOM 628 C C . ARG A 1 81 ? -1.749 9.239 12.531 1.00 89.88 81 ARG A C 1
ATOM 630 O O . ARG A 1 81 ? -2.206 9.693 13.568 1.00 89.88 81 ARG A O 1
ATOM 637 N N . LYS A 1 82 ? -1.284 10.054 11.576 1.00 92.00 82 LYS A N 1
ATOM 638 C CA . LYS A 1 82 ? -1.306 11.528 11.714 1.00 92.00 82 LYS A CA 1
ATOM 639 C C . LYS A 1 82 ? -2.719 12.114 11.779 1.00 92.00 82 LYS A C 1
ATOM 641 O O . LYS A 1 82 ? -2.893 13.217 12.287 1.00 92.00 82 LYS A O 1
ATOM 646 N N . GLN A 1 83 ? -3.708 11.415 11.227 1.00 89.06 83 GLN A N 1
ATOM 647 C CA . GLN A 1 83 ? -5.107 11.847 11.195 1.00 89.06 83 GLN A CA 1
ATOM 648 C C . GLN A 1 83 ? -5.924 11.289 12.364 1.00 89.06 83 GLN A C 1
ATOM 650 O O . GLN A 1 83 ? -7.053 11.731 12.559 1.00 89.06 83 GLN A O 1
ATOM 655 N N . GLU A 1 84 ? -5.359 10.373 13.151 1.00 88.19 84 GLU A N 1
ATOM 656 C CA . GLU A 1 84 ? -6.031 9.667 14.243 1.00 88.19 84 GLU A CA 1
ATOM 657 C C . GLU A 1 84 ? -6.777 10.618 15.183 1.00 88.19 84 GLU A C 1
ATOM 659 O O . GLU A 1 84 ? -7.979 10.471 15.378 1.00 88.19 84 GLU A O 1
ATOM 664 N N . THR A 1 85 ? -6.113 11.659 15.692 1.00 90.75 85 THR A N 1
ATOM 665 C CA . THR A 1 85 ? -6.734 12.612 16.624 1.00 90.75 85 THR A CA 1
ATOM 666 C C . THR A 1 85 ? -7.948 13.320 16.020 1.00 90.75 85 THR A C 1
ATOM 668 O O . THR A 1 85 ? -8.950 13.521 16.703 1.00 90.75 85 THR A O 1
ATOM 671 N N . LEU A 1 86 ? -7.880 13.689 14.737 1.00 91.06 86 LEU A N 1
ATOM 672 C CA . LEU A 1 86 ? -8.981 14.360 14.043 1.00 91.06 86 LEU A CA 1
ATOM 673 C C . LEU A 1 86 ? -10.149 13.405 13.798 1.00 91.06 86 LEU A C 1
ATOM 675 O O . LEU A 1 86 ? -11.300 13.805 13.956 1.00 91.06 86 LEU A O 1
ATOM 679 N N . LEU A 1 87 ? -9.853 12.156 13.435 1.00 87.31 87 LEU A N 1
ATOM 680 C CA . LEU A 1 87 ? -10.860 11.118 13.234 1.00 87.31 87 LEU A CA 1
ATOM 681 C C . LEU A 1 87 ? -11.560 10.781 14.553 1.00 87.31 87 LEU A C 1
ATOM 683 O O . LEU A 1 87 ? -12.783 10.847 14.609 1.00 87.31 87 LEU A O 1
ATOM 687 N N . ASN A 1 88 ? -10.800 10.556 15.627 1.00 86.75 88 ASN A N 1
ATOM 688 C CA . ASN A 1 88 ? -11.338 10.289 16.962 1.00 86.75 88 ASN A CA 1
ATOM 689 C C . ASN A 1 88 ? -12.199 11.458 17.465 1.00 86.75 88 ASN A C 1
ATOM 691 O O . ASN A 1 88 ? -13.281 11.257 18.016 1.00 86.75 88 ASN A O 1
ATOM 695 N N . HIS A 1 89 ? -11.753 12.699 17.244 1.00 89.25 89 HIS A N 1
ATOM 696 C CA . HIS A 1 89 ? -12.541 13.876 17.596 1.00 89.25 89 HIS A CA 1
ATOM 697 C C . HIS A 1 89 ? -13.844 13.952 16.791 1.00 89.25 89 HIS A C 1
ATOM 699 O O . HIS A 1 89 ? -14.914 14.108 17.379 1.00 89.25 89 HIS A O 1
ATOM 705 N N . ALA A 1 90 ? -13.784 13.791 15.468 1.00 88.44 90 ALA A N 1
ATOM 706 C CA . ALA A 1 90 ? -14.970 13.786 14.618 1.00 88.44 90 ALA A CA 1
ATOM 707 C C . ALA A 1 90 ? -15.952 12.668 15.000 1.00 88.44 90 ALA A C 1
ATOM 709 O O . ALA A 1 90 ? -17.158 12.903 15.045 1.00 88.44 90 ALA A O 1
ATOM 710 N N . GLU A 1 91 ? -15.451 11.474 15.323 1.00 84.81 91 GLU A N 1
ATOM 711 C CA . GLU A 1 91 ? -16.266 10.367 15.820 1.00 84.81 91 GLU A CA 1
ATOM 712 C C . GLU A 1 91 ? -16.946 10.722 17.141 1.00 84.81 91 GLU A C 1
ATOM 714 O O . GLU A 1 91 ? -18.140 10.463 17.270 1.00 84.81 91 GLU A O 1
ATOM 719 N N . SER A 1 92 ? -16.244 11.380 18.075 1.00 84.31 92 SER A N 1
ATOM 720 C CA . SER A 1 92 ? -16.791 11.785 19.381 1.00 84.31 92 SER A CA 1
ATOM 721 C C . SER A 1 92 ? -17.961 12.769 19.289 1.00 84.31 92 SER A C 1
ATOM 723 O O . SER A 1 92 ? -18.895 12.679 20.089 1.00 84.31 92 SER A O 1
ATOM 725 N N . LEU A 1 93 ? -17.960 13.647 18.281 1.00 88.38 93 LEU A N 1
ATOM 726 C CA . LEU A 1 93 ? -18.996 14.666 18.078 1.00 88.38 93 LEU A CA 1
ATOM 727 C C . LEU A 1 93 ? -20.326 14.090 17.576 1.00 88.38 93 LEU A C 1
ATOM 729 O O . LEU A 1 93 ? -21.340 14.786 17.595 1.00 88.38 93 LEU A O 1
ATOM 733 N N . LYS A 1 94 ? -20.339 12.835 17.115 1.00 85.62 94 LYS A N 1
ATOM 734 C CA . LYS A 1 94 ? -21.555 12.210 16.592 1.00 85.62 94 LYS A CA 1
ATOM 735 C C . LYS A 1 94 ? -22.610 12.013 17.694 1.00 85.62 94 LYS A C 1
ATOM 737 O O . LYS A 1 94 ? -22.261 11.724 18.842 1.00 85.62 94 LYS A O 1
ATOM 742 N N . PRO A 1 95 ? -23.903 12.148 17.369 1.00 87.31 95 PRO A N 1
ATOM 743 C CA . PRO A 1 95 ? -24.974 11.826 18.303 1.00 87.31 95 PRO A CA 1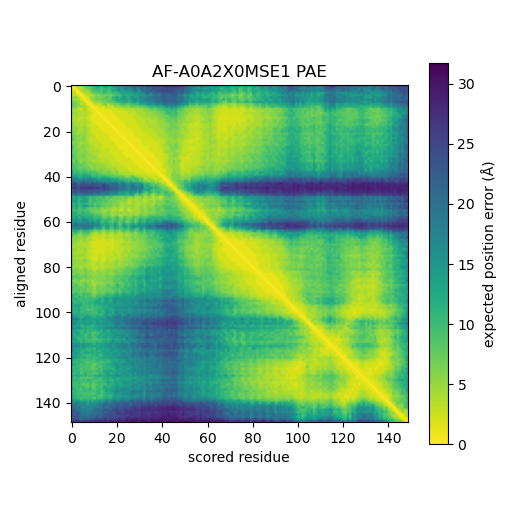
ATOM 744 C C . PRO A 1 95 ? -24.960 10.325 18.630 1.00 87.31 95 PRO A C 1
ATOM 746 O O . PRO A 1 95 ? -24.494 9.500 17.839 1.00 87.31 95 PRO A O 1
ATOM 749 N N . CYS A 1 96 ? -25.387 9.992 19.844 1.00 86.75 96 CYS A N 1
ATOM 750 C CA . CYS A 1 96 ? -25.315 8.640 20.392 1.00 86.75 96 CYS A CA 1
ATOM 751 C C . CYS A 1 96 ? -26.404 8.449 21.454 1.00 86.75 96 CYS A C 1
ATOM 753 O O . CYS A 1 96 ? -26.123 8.087 22.598 1.00 86.75 96 CYS A O 1
ATOM 755 N N . SER A 1 97 ? -27.644 8.775 21.096 1.00 90.06 97 SER A N 1
ATOM 756 C CA . SER A 1 97 ? -28.789 8.627 21.994 1.00 90.06 97 SER A CA 1
ATOM 757 C C . SER A 1 97 ? -29.219 7.168 22.138 1.00 90.06 97 SER A C 1
ATOM 759 O O . SER A 1 97 ? -29.679 6.779 23.210 1.00 90.06 97 SER A O 1
ATOM 761 N N . ILE A 1 98 ? -29.045 6.353 21.092 1.00 89.00 98 ILE A N 1
ATOM 762 C CA . ILE A 1 98 ? -29.295 4.907 21.131 1.00 89.00 98 ILE A CA 1
ATOM 763 C C . ILE A 1 98 ? -28.028 4.190 20.681 1.00 89.00 98 ILE A C 1
ATOM 765 O O . ILE A 1 98 ? -27.460 4.512 19.642 1.00 89.00 98 ILE A O 1
ATOM 769 N N . MET A 1 99 ? -27.598 3.197 21.459 1.00 89.44 99 MET A N 1
ATOM 770 C CA . MET A 1 99 ? -26.444 2.369 21.125 1.00 89.44 99 MET A CA 1
ATOM 771 C C . MET A 1 99 ? -26.886 0.970 20.722 1.00 89.44 99 MET A C 1
ATOM 773 O O . MET A 1 99 ? -27.637 0.309 21.439 1.00 89.44 99 MET A O 1
ATOM 777 N N . THR A 1 100 ? -26.377 0.512 19.587 1.00 89.06 100 THR A N 1
ATOM 778 C CA . THR A 1 100 ? -26.490 -0.875 19.138 1.00 89.06 100 THR A CA 1
ATOM 779 C C . THR A 1 100 ? -25.134 -1.544 19.267 1.00 89.06 100 THR A C 1
ATOM 781 O O . THR A 1 100 ? -24.109 -0.950 18.942 1.00 89.06 100 THR A O 1
ATOM 784 N N . ILE A 1 101 ? -25.123 -2.767 19.786 1.00 87.56 101 ILE A N 1
ATOM 785 C CA . ILE A 1 101 ? -23.903 -3.547 19.979 1.00 87.56 101 ILE A CA 1
ATOM 786 C C . ILE A 1 101 ? -23.936 -4.731 19.022 1.00 87.56 101 ILE A C 1
ATOM 788 O O . ILE A 1 101 ? -24.916 -5.474 18.998 1.00 87.56 101 ILE A O 1
ATOM 792 N N . ASP A 1 102 ? -22.852 -4.926 18.275 1.00 82.50 102 ASP A N 1
ATOM 793 C CA . ASP A 1 102 ? -22.662 -6.092 17.420 1.00 82.50 102 ASP A CA 1
ATOM 794 C C . ASP A 1 102 ? -21.295 -6.752 17.660 1.00 82.50 102 ASP A C 1
ATOM 796 O O . ASP A 1 102 ? -20.275 -6.087 17.822 1.00 82.50 102 ASP A O 1
ATOM 800 N N . HIS A 1 103 ? -21.283 -8.085 17.659 1.00 77.38 103 HIS A N 1
ATOM 801 C CA . HIS A 1 103 ? -20.093 -8.936 17.780 1.00 77.38 103 HIS A CA 1
ATOM 802 C C . HIS A 1 103 ? -19.875 -9.831 16.547 1.00 77.38 103 HIS A C 1
ATOM 804 O O . HIS A 1 103 ? -19.013 -10.713 16.555 1.00 77.38 103 HIS A O 1
ATOM 810 N N . SER A 1 104 ? -20.673 -9.663 15.490 1.00 69.12 104 SER A N 1
ATOM 811 C CA . SER A 1 104 ? -20.705 -10.584 14.349 1.00 69.12 104 SER A CA 1
ATOM 812 C C . SER A 1 104 ? -19.607 -10.337 13.302 1.00 69.12 104 SER A C 1
ATOM 814 O O . SER A 1 104 ? -19.397 -11.168 12.407 1.00 69.12 104 SER A O 1
ATOM 816 N N . TYR A 1 105 ? -18.862 -9.232 13.415 1.00 67.00 105 TYR A N 1
ATOM 817 C CA . TYR A 1 105 ? -17.856 -8.848 12.429 1.00 67.00 105 TYR A CA 1
ATOM 818 C C . TYR A 1 105 ? -16.676 -9.828 12.378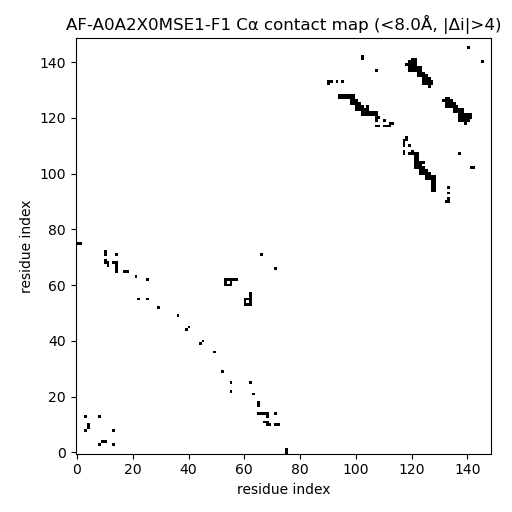 1.00 67.00 105 TYR A C 1
ATOM 820 O O . TYR A 1 105 ? -15.964 -10.074 13.350 1.00 67.00 105 TYR A O 1
ATOM 828 N N . LYS A 1 106 ? -16.419 -10.361 11.179 1.00 69.00 106 LYS A N 1
ATOM 829 C CA . LYS A 1 106 ? -15.407 -11.401 10.917 1.00 69.00 106 LYS A CA 1
ATOM 830 C C . LYS A 1 106 ? -13.977 -10.861 10.757 1.00 69.00 106 LYS A C 1
ATOM 832 O O . LYS A 1 106 ? -13.114 -11.604 10.292 1.00 69.00 106 LYS A O 1
ATOM 837 N N . VAL A 1 107 ? -13.712 -9.611 11.146 1.00 72.00 107 VAL A N 1
ATOM 838 C CA . VAL A 1 107 ? -12.385 -8.965 11.055 1.00 72.00 107 VAL A CA 1
ATOM 839 C C . VAL A 1 107 ? -11.276 -9.786 11.732 1.00 72.00 107 VAL A C 1
ATOM 841 O O . VAL A 1 107 ? -10.239 -9.988 11.100 1.00 72.00 107 VAL A O 1
ATOM 844 N N . PRO A 1 108 ? -11.475 -10.378 12.929 1.00 74.56 108 PRO A N 1
ATOM 845 C CA . PRO A 1 108 ? -10.422 -11.157 13.585 1.00 74.56 108 PRO A CA 1
ATOM 846 C C . PRO A 1 108 ? -9.938 -12.376 12.792 1.00 74.56 108 PRO A C 1
ATOM 848 O O . PRO A 1 108 ? -8.823 -12.837 13.005 1.00 74.56 108 PRO A O 1
ATOM 851 N N . LYS A 1 109 ? -10.725 -12.883 11.830 1.00 74.88 109 LYS A N 1
ATOM 852 C CA . LYS A 1 109 ? -10.299 -13.997 10.963 1.00 74.88 109 LYS A CA 1
ATOM 853 C C . LYS A 1 109 ? -9.152 -13.625 10.022 1.00 74.88 109 LYS A C 1
ATOM 855 O O . LYS A 1 109 ? -8.504 -14.523 9.494 1.00 74.88 109 LYS A O 1
ATOM 860 N N . GLN A 1 110 ? -8.949 -12.333 9.775 1.00 75.06 110 GLN A N 1
ATOM 861 C CA . GLN A 1 110 ? -7.874 -11.817 8.928 1.00 75.06 110 GLN A CA 1
ATOM 862 C C . GLN A 1 110 ? -6.613 -11.469 9.731 1.00 75.06 110 GLN A C 1
ATOM 864 O O . GLN A 1 110 ? -5.573 -11.199 9.136 1.00 75.06 110 GLN A O 1
ATOM 869 N N . ILE A 1 111 ? -6.688 -11.482 11.065 1.00 79.69 111 ILE A N 1
ATOM 870 C CA . ILE A 1 111 ? -5.549 -11.201 11.940 1.00 79.69 111 ILE A CA 1
ATOM 871 C C . ILE A 1 111 ? -4.677 -12.456 12.043 1.00 79.69 111 ILE A C 1
ATOM 873 O O . ILE A 1 111 ? -5.179 -13.580 12.138 1.00 79.69 111 ILE A O 1
ATOM 877 N N . ALA A 1 112 ? -3.357 -12.264 12.015 1.00 78.38 112 ALA A N 1
ATOM 878 C CA . ALA A 1 112 ? -2.403 -13.353 12.168 1.00 78.38 112 ALA A CA 1
ATOM 879 C C . ALA A 1 112 ? -2.576 -14.050 13.527 1.00 78.38 112 ALA A C 1
ATOM 881 O O . ALA A 1 112 ? -2.780 -13.416 14.564 1.00 78.38 112 ALA A O 1
ATOM 882 N N . LYS A 1 113 ? -2.485 -15.380 13.511 1.00 85.00 113 LYS A N 1
ATOM 883 C CA . LYS A 1 113 ? -2.520 -16.197 14.723 1.00 85.00 113 LYS A CA 1
ATOM 884 C C . LYS A 1 113 ? -1.165 -16.145 15.421 1.00 85.00 113 LYS A C 1
ATOM 886 O O . LYS A 1 113 ? -0.134 -16.207 14.754 1.00 85.00 113 LYS A O 1
ATOM 891 N N . VAL A 1 114 ? -1.178 -16.106 16.747 1.00 84.44 114 VAL A N 1
ATOM 892 C CA . VAL A 1 114 ? 0.023 -16.229 17.579 1.00 84.44 114 VAL A CA 1
ATOM 893 C C . VAL A 1 114 ? 0.109 -17.688 18.009 1.00 84.44 114 VAL A C 1
ATOM 895 O O . VAL A 1 114 ? -0.841 -18.209 18.583 1.00 84.44 114 VAL A O 1
ATOM 898 N N . GLU A 1 115 ? 1.186 -18.379 17.630 1.00 8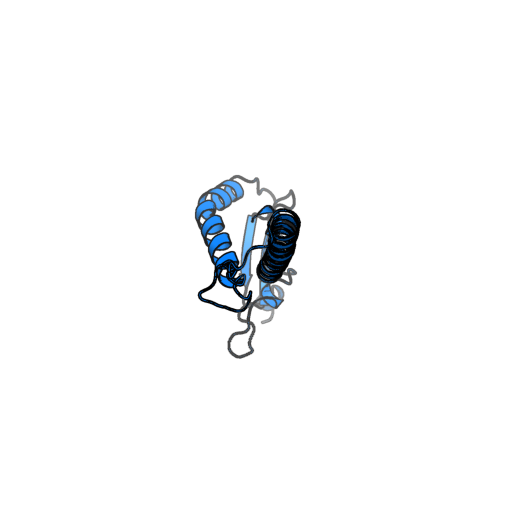8.69 115 GLU A N 1
ATOM 899 C CA . GLU A 1 115 ? 1.375 -19.816 17.917 1.00 88.69 115 GLU A CA 1
ATOM 900 C C . GLU A 1 115 ? 0.198 -20.705 17.459 1.00 88.69 115 GLU A C 1
ATOM 902 O O . GLU A 1 115 ? -0.161 -21.698 18.083 1.00 88.69 115 GLU A O 1
ATOM 907 N N . GLY A 1 116 ? -0.452 -20.341 16.349 1.00 84.19 116 GLY A N 1
ATOM 908 C CA . GLY A 1 116 ? -1.607 -21.081 15.827 1.00 84.19 116 GLY A CA 1
ATOM 909 C C . GLY A 1 116 ? -2.931 -20.812 16.556 1.00 84.19 116 GLY A C 1
ATOM 910 O O . GLY A 1 116 ? -3.973 -21.305 16.110 1.00 84.19 116 GLY A O 1
ATOM 911 N N . VAL A 1 117 ? -2.929 -19.964 17.587 1.00 84.31 117 VAL A N 1
ATOM 912 C CA . VAL A 1 117 ? -4.120 -19.523 18.321 1.00 84.31 117 VAL A CA 1
ATOM 913 C C . VAL A 1 117 ? -4.510 -18.104 17.881 1.00 84.31 117 VAL A C 1
ATOM 915 O O . VAL A 1 117 ? -3.655 -17.219 17.792 1.00 84.31 117 VAL A O 1
ATOM 918 N N . PRO A 1 118 ? -5.787 -17.846 17.544 1.00 82.50 118 PRO A N 1
ATOM 919 C CA . PRO A 1 118 ? -6.240 -16.491 17.255 1.00 82.50 118 PRO A CA 1
ATOM 920 C C . PRO A 1 118 ? -6.242 -15.654 18.549 1.00 82.50 118 PRO A C 1
ATOM 922 O O . PRO A 1 118 ? -6.957 -16.013 19.484 1.00 82.50 118 PRO A O 1
ATOM 925 N N . PRO A 1 119 ? -5.491 -14.537 18.620 1.00 84.25 119 PRO A N 1
ATOM 926 C CA . PRO A 1 119 ? -5.451 -13.694 19.820 1.00 84.25 119 PRO A CA 1
ATOM 927 C C . PRO A 1 119 ? -6.782 -12.967 20.076 1.00 84.25 119 PRO A C 1
ATOM 929 O O . PRO A 1 119 ? -7.111 -12.642 21.215 1.00 84.25 119 PRO A O 1
ATOM 932 N N . PHE A 1 120 ? -7.568 -12.746 19.019 1.00 85.25 120 PHE A N 1
ATOM 933 C CA . PHE A 1 120 ? -8.888 -12.126 19.074 1.00 85.25 120 PHE A CA 1
ATOM 934 C C . PHE A 1 120 ? -9.909 -13.020 18.372 1.00 85.25 120 PHE A C 1
ATOM 936 O O . PHE A 1 120 ? -9.632 -13.583 17.310 1.00 85.25 120 PHE A O 1
ATOM 943 N N . ILE A 1 121 ? -11.097 -13.145 18.958 1.00 80.75 121 ILE A N 1
ATOM 944 C CA . ILE A 1 121 ? -12.165 -14.033 18.480 1.00 80.75 121 ILE A CA 1
ATOM 945 C C . ILE A 1 121 ? -13.303 -13.233 17.835 1.00 80.75 121 ILE A C 1
ATOM 947 O O . ILE A 1 121 ? -13.920 -13.721 16.884 1.00 80.75 121 ILE A O 1
ATOM 951 N N . ALA A 1 122 ? -13.563 -12.009 18.303 1.00 80.62 122 ALA A N 1
ATOM 952 C CA . ALA A 1 122 ? -14.584 -11.122 17.750 1.00 80.62 122 ALA A CA 1
ATOM 953 C C . ALA A 1 122 ? -14.109 -9.657 17.711 1.00 80.62 122 ALA A C 1
ATOM 955 O O . ALA A 1 122 ? -13.130 -9.279 18.353 1.00 80.62 122 ALA A O 1
ATOM 956 N N . LEU A 1 123 ? -14.790 -8.844 16.904 1.00 85.19 123 LEU A N 1
ATOM 957 C CA . LEU A 1 123 ? -14.707 -7.387 16.951 1.00 85.19 123 LEU A CA 1
ATOM 958 C C . LEU A 1 123 ? -16.038 -6.894 17.517 1.00 85.19 123 LEU A C 1
ATOM 960 O O . LEU A 1 123 ? -17.075 -7.081 16.884 1.00 85.19 123 LEU A O 1
ATOM 964 N N . LEU A 1 124 ? -16.000 -6.325 18.719 1.00 86.38 124 LEU A N 1
ATOM 965 C CA . LEU A 1 124 ? -17.124 -5.618 19.318 1.00 86.38 124 LEU A CA 1
ATOM 966 C C . LEU A 1 124 ? -17.249 -4.263 18.630 1.00 86.38 124 LEU A C 1
ATOM 968 O O . LEU A 1 124 ? -16.305 -3.479 18.660 1.00 86.38 124 LEU A O 1
ATOM 972 N N . MET A 1 125 ? -18.408 -3.986 18.052 1.00 87.12 125 MET A N 1
ATOM 973 C CA . MET A 1 125 ? -18.754 -2.713 17.435 1.00 87.12 125 MET A CA 1
ATOM 974 C C . MET A 1 125 ? -19.913 -2.087 18.200 1.00 87.12 125 MET A C 1
ATOM 976 O O . MET A 1 125 ? -20.879 -2.773 18.534 1.00 87.12 125 MET A O 1
ATOM 980 N N . VAL A 1 126 ? -19.837 -0.782 18.435 1.00 88.06 126 VAL A N 1
ATOM 981 C CA . VAL A 1 126 ? -20.950 0.015 18.956 1.00 88.06 126 VAL A CA 1
ATOM 982 C C . VAL A 1 126 ? -21.362 1.008 17.882 1.00 88.06 126 VAL A C 1
ATOM 984 O O . VAL A 1 126 ? -20.525 1.788 17.428 1.00 88.06 126 VAL A O 1
ATOM 987 N N . GLY A 1 127 ? -22.625 0.969 17.467 1.00 89.81 127 GLY A N 1
ATOM 988 C CA . GLY A 1 127 ? -23.221 1.900 16.510 1.00 89.81 127 GLY A CA 1
ATOM 989 C C . GLY A 1 127 ? -24.217 2.851 17.173 1.00 89.81 127 GLY A C 1
ATOM 990 O O . GLY A 1 127 ? -24.849 2.475 18.160 1.00 89.81 127 GLY A O 1
ATOM 991 N N . ASN A 1 128 ? -24.373 4.063 16.638 1.00 91.19 128 ASN A N 1
ATOM 992 C CA . ASN A 1 128 ? -25.434 4.991 17.050 1.00 91.19 128 ASN A CA 1
ATOM 993 C C . ASN A 1 128 ? -26.775 4.704 16.341 1.00 91.19 128 ASN A C 1
ATOM 995 O O . ASN A 1 128 ? -26.877 3.812 15.495 1.00 91.19 128 ASN A O 1
ATOM 999 N N . GLU A 1 129 ? -27.798 5.502 16.649 1.00 90.50 129 GLU A N 1
ATOM 1000 C CA . GLU A 1 129 ? -29.131 5.451 16.033 1.00 90.50 129 GLU A CA 1
ATOM 1001 C C . GLU A 1 129 ? -29.143 5.623 14.500 1.00 90.50 129 GLU A C 1
ATOM 1003 O O . GLU A 1 129 ? -30.122 5.255 13.853 1.00 90.50 129 GLU A O 1
ATOM 1008 N N . TYR A 1 130 ? -28.062 6.139 13.910 1.00 90.38 130 TYR A N 1
ATOM 1009 C CA . TYR A 1 130 ? -27.909 6.343 12.466 1.00 90.38 130 TYR A CA 1
ATOM 1010 C C . TYR A 1 130 ? -27.061 5.252 11.792 1.00 90.38 130 TYR A C 1
ATOM 1012 O O . TYR A 1 130 ? -26.759 5.351 10.603 1.00 90.38 130 TYR A O 1
ATOM 1020 N N . GLY A 1 131 ? -26.669 4.207 12.529 1.00 84.19 131 GLY A N 1
ATOM 1021 C CA . GLY A 1 131 ? -25.818 3.130 12.018 1.00 84.19 131 GLY A CA 1
ATOM 1022 C C . GLY A 1 131 ? -24.351 3.531 11.841 1.00 84.19 131 GLY A C 1
ATOM 1023 O O . GLY A 1 131 ? -23.593 2.828 11.173 1.00 84.19 131 GLY A O 1
ATOM 1024 N N . GLU A 1 132 ? -23.926 4.650 12.426 1.00 87.25 132 GLU A N 1
ATOM 1025 C CA . GLU A 1 132 ? -22.532 5.075 12.417 1.00 87.25 132 GLU A CA 1
ATOM 1026 C C . GLU A 1 132 ? -21.767 4.425 13.567 1.00 87.25 132 GLU A C 1
ATOM 1028 O O . GLU A 1 132 ? -22.250 4.363 14.697 1.00 87.25 132 GLU A O 1
ATOM 1033 N N . VAL A 1 133 ? -20.537 3.994 13.294 1.00 85.19 133 VAL A N 1
ATOM 1034 C CA . VAL A 1 133 ? -19.653 3.426 14.315 1.00 85.19 133 VAL A CA 1
ATOM 1035 C C . VAL A 1 133 ? -19.244 4.499 15.328 1.00 85.19 133 VAL A C 1
ATOM 1037 O O . VAL A 1 133 ? -18.822 5.593 14.953 1.00 85.19 133 VAL A O 1
ATOM 1040 N N . ARG A 1 134 ? -19.359 4.154 16.612 1.00 86.50 134 ARG A N 1
ATOM 1041 C CA . ARG A 1 134 ? -18.994 4.967 17.783 1.00 86.50 134 ARG A CA 1
ATOM 1042 C C . ARG A 1 134 ? -17.838 4.391 18.584 1.00 86.50 134 ARG A C 1
ATOM 1044 O O . ARG A 1 134 ? -17.107 5.141 19.218 1.00 86.50 134 ARG A O 1
ATOM 1051 N N . ALA A 1 135 ? -17.695 3.073 18.586 1.00 85.31 135 ALA A N 1
ATOM 1052 C CA . ALA A 1 135 ? -16.558 2.397 19.187 1.00 85.31 135 ALA A CA 1
ATOM 1053 C C . ALA A 1 135 ? -16.342 1.054 18.500 1.00 85.31 135 ALA A C 1
ATOM 1055 O O . ALA A 1 135 ? -17.290 0.425 18.021 1.00 85.31 135 ALA A O 1
ATOM 1056 N N . HIS A 1 136 ? -15.094 0.607 18.486 1.00 86.12 136 HIS A N 1
ATOM 1057 C CA . HIS A 1 136 ? -14.737 -0.723 18.038 1.00 86.12 136 HIS A CA 1
ATOM 1058 C C . HIS A 1 136 ? -13.595 -1.271 18.888 1.00 86.12 136 HIS A C 1
ATOM 1060 O O . HIS A 1 136 ? -12.614 -0.577 19.141 1.00 86.12 136 HIS A O 1
ATOM 1066 N N . VAL A 1 137 ? -13.726 -2.505 19.367 1.00 86.31 137 VAL A N 1
ATOM 1067 C CA . VAL A 1 137 ? -12.734 -3.139 20.243 1.00 86.31 137 VAL A CA 1
ATOM 1068 C C . VAL A 1 137 ? -12.580 -4.603 19.859 1.00 86.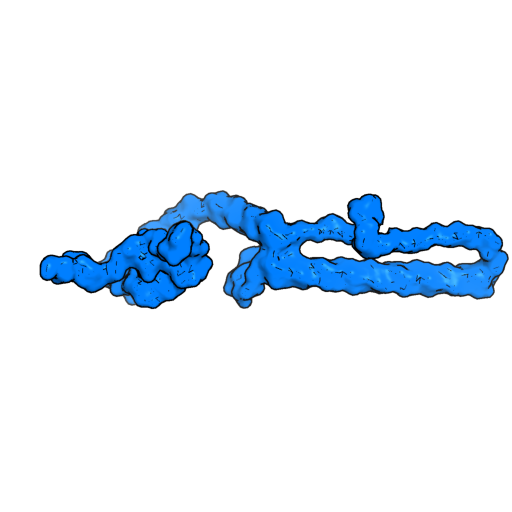31 137 VAL A C 1
ATOM 1070 O O . VAL A 1 137 ? -13.559 -5.340 19.748 1.00 86.31 137 VAL A O 1
ATOM 1073 N N . LEU A 1 138 ? -11.340 -5.045 19.656 1.00 86.88 138 LEU A N 1
ATOM 1074 C CA . LEU A 1 138 ? -11.039 -6.460 19.462 1.00 86.88 138 LEU A CA 1
ATOM 1075 C C . LEU A 1 138 ? -11.209 -7.207 20.788 1.00 86.88 138 LEU A C 1
ATOM 1077 O O . LEU A 1 138 ? -10.639 -6.815 21.803 1.00 86.88 138 LEU A O 1
ATOM 1081 N N . THR A 1 139 ? -11.979 -8.294 20.779 1.00 82.81 139 THR A N 1
ATOM 1082 C CA . THR A 1 139 ? -12.284 -9.078 21.981 1.00 82.81 139 THR A CA 1
ATOM 1083 C C . THR A 1 139 ? -11.678 -10.471 21.881 1.00 82.81 139 THR A C 1
ATOM 1085 O O . THR A 1 139 ? -11.689 -11.114 20.826 1.00 82.81 139 THR A O 1
ATOM 1088 N N . SER A 1 140 ? -11.153 -10.965 23.000 1.00 80.69 140 SER A N 1
ATOM 1089 C CA . SER A 1 140 ? -10.651 -12.338 23.127 1.00 80.69 140 SER A CA 1
ATOM 1090 C C . SER A 1 140 ? -11.766 -13.358 23.373 1.00 80.69 140 SER A C 1
ATOM 1092 O O . SER A 1 140 ? -11.532 -14.552 23.249 1.00 80.69 140 SER A O 1
ATOM 1094 N N . THR A 1 141 ? -12.983 -12.913 23.693 1.00 74.06 141 THR A N 1
ATOM 1095 C CA . THR A 1 141 ? -14.139 -13.766 24.007 1.00 74.06 141 THR A CA 1
ATOM 1096 C C . THR A 1 141 ? -15.319 -13.474 23.080 1.00 74.06 141 THR A C 1
ATOM 1098 O O . THR A 1 141 ? -15.407 -12.401 22.477 1.00 74.06 141 THR A O 1
ATOM 1101 N N . LYS A 1 142 ? -16.237 -14.439 22.936 1.00 68.56 142 LYS A N 1
ATOM 1102 C CA . LYS A 1 142 ? -17.509 -14.233 22.225 1.00 68.56 142 LYS A CA 1
ATOM 1103 C C . LYS A 1 142 ? -18.530 -13.602 23.174 1.00 68.56 142 LYS A C 1
ATOM 1105 O O . LYS A 1 142 ? -18.507 -13.890 24.365 1.00 68.56 142 LYS A O 1
ATOM 1110 N N . GLY A 1 143 ? -19.470 -12.820 22.638 1.00 63.09 143 GLY A N 1
ATOM 1111 C CA . GLY A 1 143 ? -20.487 -12.128 23.446 1.00 63.09 143 GLY A CA 1
ATOM 1112 C C . GLY A 1 143 ? -21.314 -13.041 24.367 1.00 63.09 143 GLY A C 1
ATOM 1113 O O . GLY A 1 143 ? -21.683 -12.627 25.458 1.00 63.09 143 GLY A O 1
ATOM 1114 N N . HIS A 1 144 ? -21.553 -14.301 23.984 1.00 61.12 144 HIS A N 1
ATOM 1115 C CA . HIS A 1 144 ? -22.309 -15.259 24.808 1.00 61.12 144 HIS A CA 1
ATOM 1116 C C . HIS A 1 144 ? -21.489 -15.919 25.924 1.00 61.12 144 HIS A C 1
ATOM 1118 O O . HIS A 1 144 ? -22.065 -16.362 26.911 1.00 61.12 144 HIS A O 1
ATOM 1124 N N . SER A 1 145 ? -20.157 -15.920 25.821 1.00 61.62 145 SER A N 1
ATOM 1125 C CA . SER A 1 145 ? -19.275 -16.532 26.824 1.00 61.62 145 SER A CA 1
ATOM 1126 C C . SER A 1 145 ? -19.288 -15.787 28.162 1.00 61.62 145 SER A C 1
ATOM 1128 O O . SER A 1 145 ? -18.847 -16.330 29.163 1.00 61.62 145 SER A O 1
ATOM 1130 N N . ALA A 1 146 ? -19.797 -14.550 28.198 1.00 58.38 146 ALA A N 1
ATOM 1131 C CA . ALA A 1 146 ? -19.967 -13.790 29.435 1.00 58.38 146 ALA A CA 1
ATOM 1132 C C . ALA A 1 146 ? -21.087 -14.337 30.345 1.00 58.38 146 ALA A C 1
ATOM 1134 O O . ALA A 1 146 ? -21.151 -13.958 31.510 1.00 58.38 146 ALA A O 1
ATOM 1135 N N . PHE A 1 147 ? -21.966 -15.202 29.822 1.00 61.16 147 PHE A N 1
ATOM 1136 C CA . PHE A 1 147 ? -23.128 -15.741 30.540 1.00 61.16 147 PHE A CA 1
ATOM 1137 C C . PHE A 1 147 ? -23.060 -17.262 30.753 1.00 61.16 147 PHE A C 1
ATOM 1139 O O . PHE A 1 147 ? -23.973 -17.842 31.340 1.00 61.16 147 PHE A O 1
ATOM 1146 N N . GLU A 1 148 ? -21.998 -17.913 30.275 1.00 55.03 148 GLU A N 1
ATOM 1147 C CA . GLU A 1 148 ? -21.741 -19.335 30.499 1.00 55.03 148 GLU A CA 1
ATOM 1148 C C . GLU A 1 148 ? -21.004 -19.483 31.840 1.00 55.03 148 GLU A C 1
ATOM 1150 O O . GLU A 1 148 ? -19.786 -19.322 31.914 1.00 55.03 148 GLU A O 1
ATOM 1155 N N . THR A 1 149 ? -21.783 -19.708 32.904 1.00 47.06 149 THR A N 1
ATOM 1156 C CA . THR A 1 149 ? -21.298 -20.140 34.232 1.00 47.06 149 THR A CA 1
ATOM 1157 C C . THR A 1 149 ? -21.245 -21.658 34.301 1.00 47.06 149 THR A C 1
ATOM 1159 O O . THR A 1 149 ? -22.187 -22.287 33.765 1.00 47.06 149 THR A O 1
#

Organism: NCBI:txid796604

Mean predicted aligned error: 10.94 Å

pLDDT: mean 81.19, std 10.18, range [47.06, 92.5]

Secondary structure (DSSP, 8-state):
-HHHHHTT--HHHHHHHHHHHHHHHHHHHHHHHHHHHHHHHHHS-----PPPPPPTT-TTSSS--PPPHHHHHHHHHHHHHHHHHHHHHHHHTS--SS-EEEEEE-GGGGSPPBTTB-S-SEEEEEE-TTS-EEEEEEESS-GGGGS--